Protein AF-A0A821X9N8-F1 (afdb_monomer)

Structure (mmCIF, N/CA/C/O backbone):
data_AF-A0A821X9N8-F1
#
_entry.id   AF-A0A821X9N8-F1
#
loop_
_atom_site.group_PDB
_atom_site.id
_atom_site.type_symbol
_atom_site.label_atom_id
_atom_site.label_alt_id
_atom_site.label_comp_id
_atom_site.label_asym_id
_atom_site.label_entity_id
_atom_site.label_seq_id
_atom_site.pdbx_PDB_ins_code
_atom_site.Cartn_x
_atom_site.Cartn_y
_atom_site.Cartn_z
_atom_site.occupancy
_atom_site.B_iso_or_equiv
_atom_site.auth_seq_id
_atom_site.auth_comp_id
_atom_site.auth_asym_id
_atom_site.auth_atom_id
_atom_site.pdbx_PDB_model_num
ATOM 1 N N . SER A 1 1 ? -20.540 9.911 14.757 1.00 85.25 1 SER A N 1
ATOM 2 C CA . SER A 1 1 ? -19.402 9.441 13.934 1.00 85.25 1 SER A C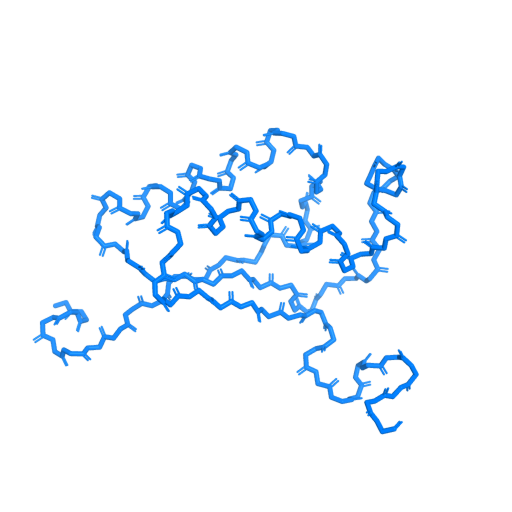A 1
ATOM 3 C C . SER A 1 1 ? -19.697 8.040 13.415 1.00 85.25 1 SER A C 1
ATOM 5 O O . SER A 1 1 ? -20.560 7.386 13.986 1.00 85.25 1 SER A O 1
ATOM 7 N N . ALA A 1 2 ? -19.007 7.565 12.369 1.00 94.19 2 ALA A N 1
ATOM 8 C CA . ALA A 1 2 ? -19.205 6.211 11.824 1.00 94.19 2 ALA A CA 1
ATOM 9 C C . ALA A 1 2 ? -19.172 5.126 12.924 1.00 94.19 2 ALA A C 1
ATOM 11 O O . ALA A 1 2 ? -20.074 4.298 13.014 1.00 94.19 2 ALA A O 1
ATOM 12 N N . LYS A 1 3 ? -18.222 5.248 13.862 1.00 92.62 3 LYS A N 1
ATOM 13 C CA . LYS A 1 3 ? -18.079 4.365 15.030 1.00 92.62 3 LYS A CA 1
ATOM 14 C C . LYS A 1 3 ? -19.319 4.323 15.938 1.00 92.62 3 LYS A C 1
ATOM 16 O O . LYS A 1 3 ? -19.685 3.254 16.405 1.00 92.62 3 LYS A O 1
ATOM 21 N N . GLN A 1 4 ? -19.995 5.455 16.162 1.00 96.06 4 GLN A N 1
ATOM 22 C CA . GLN A 1 4 ? -21.189 5.528 17.029 1.00 96.06 4 GLN A CA 1
ATOM 23 C C . GLN A 1 4 ? -22.407 4.789 16.460 1.00 96.06 4 GLN A C 1
ATOM 25 O O . GLN A 1 4 ? -23.317 4.461 17.212 1.00 96.06 4 GLN A O 1
ATOM 30 N N . ILE A 1 5 ? -22.426 4.542 15.151 1.00 97.25 5 ILE A N 1
ATOM 31 C CA . ILE A 1 5 ? -23.518 3.847 14.460 1.00 97.25 5 ILE A CA 1
ATOM 32 C C . ILE A 1 5 ? -23.084 2.476 13.921 1.00 97.25 5 ILE A C 1
ATOM 34 O O . ILE A 1 5 ? -23.766 1.907 13.078 1.00 97.25 5 ILE A O 1
ATOM 38 N N . GLY A 1 6 ? -21.946 1.948 14.390 1.00 96.06 6 GLY A N 1
ATOM 39 C CA . GLY A 1 6 ? -21.460 0.618 14.010 1.00 96.06 6 GLY A CA 1
ATOM 40 C C . GLY A 1 6 ? -20.910 0.507 12.584 1.00 96.06 6 GLY A C 1
ATOM 41 O O . GLY A 1 6 ? -20.835 -0.597 12.056 1.00 96.06 6 GLY A O 1
ATOM 42 N N . ILE A 1 7 ? -20.523 1.618 11.947 1.00 96.69 7 ILE A N 1
ATOM 43 C CA . ILE A 1 7 ? -19.900 1.614 10.614 1.00 96.69 7 ILE A CA 1
ATOM 44 C C . ILE A 1 7 ? -18.374 1.631 10.746 1.00 96.69 7 ILE A C 1
ATOM 46 O O . ILE A 1 7 ? -17.802 2.520 11.385 1.00 96.69 7 ILE 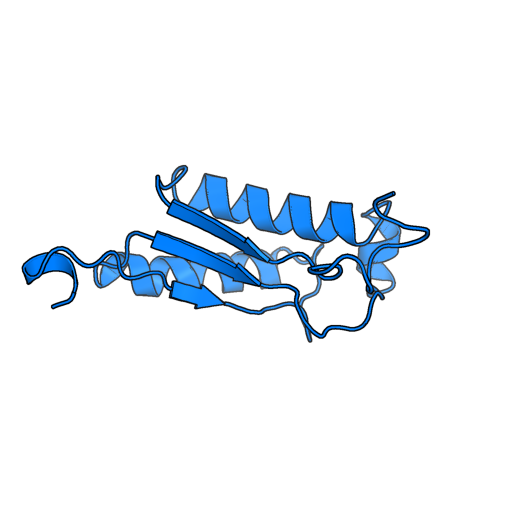A O 1
ATOM 50 N N . HIS A 1 8 ? -17.709 0.693 10.067 1.00 96.69 8 HIS A N 1
ATOM 51 C CA . HIS A 1 8 ? -16.260 0.709 9.877 1.00 96.69 8 HIS A CA 1
ATOM 52 C C . HIS A 1 8 ? -15.885 1.743 8.811 1.00 96.69 8 HIS A C 1
ATOM 54 O O . HIS A 1 8 ? -16.145 1.557 7.625 1.00 96.69 8 HIS A O 1
ATOM 60 N N . PHE A 1 9 ? -15.274 2.848 9.233 1.00 97.62 9 PHE A N 1
ATOM 61 C CA . PHE A 1 9 ? -14.696 3.822 8.310 1.00 97.62 9 PHE A CA 1
ATOM 62 C C . PHE A 1 9 ? -13.320 3.339 7.845 1.00 97.62 9 PHE A C 1
ATOM 64 O O . PHE A 1 9 ? -12.462 3.090 8.695 1.00 97.62 9 PHE A O 1
ATOM 71 N N . VAL A 1 10 ? -13.114 3.238 6.530 1.00 98.50 10 VAL A N 1
ATOM 72 C CA . VAL A 1 10 ? -11.845 2.847 5.896 1.00 98.50 10 VAL A CA 1
ATOM 73 C C . VAL A 1 10 ? -11.283 4.045 5.143 1.00 98.50 10 VAL A C 1
ATOM 75 O O . VAL A 1 10 ? -11.931 4.561 4.233 1.00 98.50 10 VAL A O 1
ATOM 78 N N . TYR A 1 11 ? -10.086 4.494 5.516 1.00 98.56 11 TYR A N 1
ATOM 79 C CA . TYR A 1 11 ? -9.374 5.514 4.753 1.00 98.56 11 TYR A CA 1
ATOM 80 C C . TYR A 1 11 ? -8.544 4.865 3.648 1.00 98.56 11 TYR A C 1
ATOM 82 O O . TYR A 1 11 ? -7.683 4.034 3.933 1.00 98.56 11 TYR A O 1
ATOM 90 N N . ALA A 1 12 ? -8.777 5.277 2.405 1.00 98.62 12 ALA A N 1
ATOM 91 C CA . ALA A 1 12 ? -8.013 4.831 1.250 1.00 98.62 12 ALA A CA 1
ATOM 92 C C . ALA A 1 12 ? -7.038 5.911 0.769 1.00 98.62 12 ALA A C 1
ATOM 94 O O . ALA A 1 12 ? -7.366 7.101 0.778 1.00 98.62 12 ALA A O 1
ATOM 95 N N . LEU A 1 13 ? -5.862 5.489 0.305 1.00 98.56 13 LEU A N 1
ATOM 96 C CA . LEU A 1 13 ? -4.932 6.336 -0.435 1.00 98.56 13 LEU A CA 1
ATOM 97 C C . LEU A 1 13 ? -4.450 5.615 -1.698 1.00 98.56 13 LEU A C 1
ATOM 99 O O . LEU A 1 13 ? -4.098 4.438 -1.634 1.00 98.56 13 LEU A O 1
ATOM 103 N N . SER A 1 14 ? -4.385 6.352 -2.808 1.00 98.31 14 SER A N 1
ATOM 104 C CA . SER A 1 14 ? -3.899 5.864 -4.103 1.00 98.31 14 SER A CA 1
ATOM 105 C C . SER A 1 14 ? -2.585 6.566 -4.472 1.00 98.31 14 SER A C 1
ATOM 107 O O . SER A 1 14 ? -2.625 7.623 -5.101 1.00 98.31 14 SER A O 1
ATOM 109 N N . PRO A 1 15 ? -1.414 6.061 -4.038 1.00 97.31 15 PRO A N 1
ATOM 110 C CA . PRO A 1 15 ? -0.132 6.724 -4.291 1.00 97.31 15 PRO A CA 1
ATOM 111 C C . PRO A 1 15 ? 0.483 6.381 -5.660 1.00 97.31 15 PRO A C 1
ATOM 113 O O . PRO A 1 15 ? 1.540 6.898 -5.992 1.00 97.31 15 PRO A O 1
ATOM 116 N N . GLY A 1 16 ? -0.134 5.493 -6.446 1.00 96.38 16 GLY A N 1
ATOM 117 C CA . GLY A 1 16 ? 0.507 4.860 -7.606 1.00 96.38 16 GLY A CA 1
ATOM 118 C C . GLY A 1 16 ? 0.852 5.765 -8.798 1.00 96.38 16 GLY A C 1
ATOM 119 O O . GLY A 1 16 ? 1.517 5.292 -9.709 1.00 96.38 16 GLY A O 1
ATOM 120 N N . LEU A 1 17 ? 0.414 7.030 -8.831 1.00 95.31 17 LEU A N 1
ATOM 121 C CA . LEU A 1 17 ? 0.682 7.928 -9.966 1.00 95.31 17 LEU A CA 1
ATOM 122 C C . LEU A 1 17 ? 2.104 8.502 -9.972 1.00 95.31 17 LEU A C 1
ATOM 124 O O . LEU A 1 17 ? 2.654 8.745 -11.044 1.00 95.31 17 LEU A O 1
ATOM 128 N N . ASP A 1 18 ? 2.675 8.773 -8.800 1.00 94.88 18 ASP A N 1
ATOM 129 C CA . ASP A 1 18 ? 3.938 9.509 -8.675 1.00 94.88 18 ASP A CA 1
ATOM 130 C C . ASP A 1 18 ? 4.878 8.978 -7.583 1.00 94.88 18 ASP A C 1
ATOM 132 O O . ASP A 1 18 ? 5.963 9.530 -7.384 1.00 94.88 18 ASP A O 1
ATOM 136 N N . ILE A 1 19 ? 4.506 7.896 -6.895 1.00 97.44 19 ILE A N 1
ATOM 137 C CA . ILE A 1 19 ? 5.368 7.283 -5.889 1.00 97.44 19 ILE A CA 1
ATOM 138 C C . ILE A 1 19 ? 6.611 6.646 -6.515 1.00 97.44 19 ILE A C 1
ATOM 140 O O . ILE A 1 19 ? 6.535 5.895 -7.485 1.00 97.44 19 ILE A O 1
ATOM 144 N N . THR A 1 20 ? 7.767 6.890 -5.905 1.00 98.06 20 THR A N 1
ATOM 145 C CA . THR A 1 20 ? 8.974 6.091 -6.131 1.00 98.06 20 THR A CA 1
ATOM 146 C C . THR A 1 20 ? 9.037 5.013 -5.052 1.00 98.06 20 THR A C 1
ATOM 148 O O . THR A 1 20 ? 9.316 5.300 -3.888 1.00 98.06 20 THR A O 1
ATOM 151 N N . TYR A 1 21 ? 8.762 3.759 -5.404 1.00 98.19 21 TYR A N 1
ATOM 152 C CA . TYR A 1 21 ? 8.566 2.668 -4.434 1.00 98.19 21 TYR A CA 1
ATOM 153 C C . TYR A 1 21 ? 9.802 2.384 -3.566 1.00 98.19 21 TYR A C 1
ATOM 155 O O . TYR A 1 21 ? 9.681 2.056 -2.387 1.00 98.19 21 TYR A O 1
ATOM 163 N N . SER A 1 22 ? 10.992 2.564 -4.134 1.00 98.06 22 SER A N 1
ATOM 164 C CA . SER A 1 22 ? 12.296 2.393 -3.485 1.00 98.06 22 SER A CA 1
ATOM 165 C C . SER A 1 22 ? 12.747 3.623 -2.683 1.00 98.06 22 SER A C 1
ATOM 167 O O . SER A 1 22 ? 13.806 3.599 -2.054 1.00 98.06 22 SER A O 1
ATOM 169 N N . SER A 1 23 ? 11.976 4.716 -2.695 1.00 98.19 23 SER A N 1
ATOM 170 C CA . SER A 1 23 ? 12.297 5.958 -1.987 1.00 98.19 23 SER A CA 1
ATOM 171 C C . SER A 1 23 ? 11.875 5.887 -0.519 1.00 98.19 23 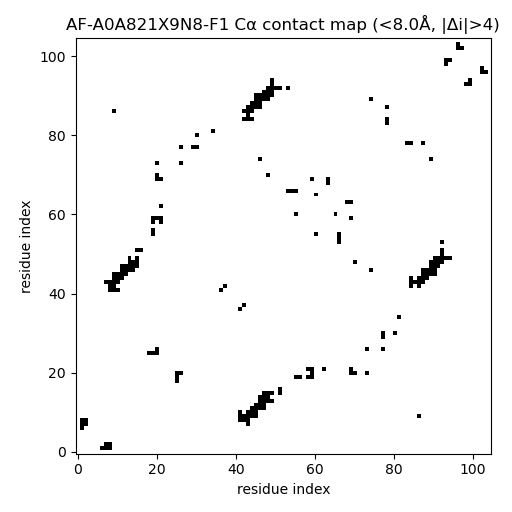SER A C 1
ATOM 173 O O . SER A 1 23 ? 10.692 5.931 -0.179 1.00 98.19 23 SER A O 1
ATOM 175 N N . GLU A 1 24 ? 12.851 5.899 0.392 1.00 98.06 24 GLU A N 1
ATOM 176 C CA . GLU A 1 24 ? 12.588 6.024 1.835 1.00 98.06 24 GLU A CA 1
ATOM 177 C C . GLU A 1 24 ? 11.862 7.330 2.194 1.00 98.06 24 GLU A C 1
ATOM 179 O O . GLU A 1 24 ? 11.091 7.385 3.158 1.00 98.06 24 GLU A O 1
ATOM 184 N N . LYS A 1 25 ? 12.069 8.391 1.403 1.00 98.44 25 LYS A N 1
ATOM 185 C CA . LYS A 1 25 ? 11.350 9.659 1.564 1.00 98.44 25 LYS A CA 1
ATOM 186 C C . LYS A 1 25 ? 9.856 9.468 1.303 1.00 98.44 25 LYS A C 1
ATOM 188 O O . LYS A 1 25 ? 9.047 9.951 2.095 1.00 98.44 25 LYS A O 1
ATOM 193 N N . ASP A 1 26 ? 9.498 8.748 0.246 1.00 98.56 26 ASP A N 1
ATOM 194 C CA . ASP A 1 26 ? 8.098 8.548 -0.136 1.00 98.56 26 ASP A CA 1
ATOM 195 C C . ASP A 1 26 ? 7.412 7.579 0.827 1.00 98.56 26 ASP A C 1
ATOM 197 O O . ASP A 1 26 ? 6.308 7.857 1.297 1.00 98.56 26 ASP A O 1
ATOM 201 N N . LEU A 1 27 ? 8.107 6.514 1.247 1.00 98.69 27 LEU A N 1
ATOM 202 C CA . LEU A 1 27 ? 7.642 5.636 2.323 1.00 98.69 27 LEU A CA 1
ATOM 203 C C . LEU A 1 27 ? 7.385 6.417 3.620 1.00 98.69 27 LEU A C 1
ATOM 205 O O . LEU A 1 27 ? 6.383 6.192 4.301 1.00 98.69 27 LEU A O 1
ATOM 209 N N . THR A 1 28 ? 8.276 7.342 3.978 1.00 98.75 28 THR A N 1
ATOM 210 C CA . THR A 1 28 ? 8.114 8.186 5.169 1.00 98.75 28 THR A CA 1
ATOM 211 C C . THR A 1 28 ? 6.917 9.122 5.025 1.00 98.75 28 THR A C 1
ATOM 213 O O . THR A 1 28 ? 6.107 9.217 5.948 1.00 98.75 28 THR A O 1
ATOM 216 N N . ALA A 1 29 ? 6.755 9.776 3.874 1.00 98.75 29 ALA A N 1
ATOM 217 C CA . ALA A 1 29 ? 5.606 10.637 3.601 1.00 98.75 29 ALA A CA 1
ATOM 218 C C . ALA A 1 29 ? 4.282 9.857 3.683 1.00 98.75 29 ALA A C 1
ATOM 220 O O . ALA A 1 29 ? 3.326 10.320 4.312 1.00 98.75 29 ALA A O 1
ATOM 221 N N . LEU A 1 30 ? 4.256 8.641 3.131 1.00 98.69 30 LEU A N 1
ATOM 222 C CA . LEU A 1 30 ? 3.121 7.727 3.205 1.00 98.69 30 LEU A CA 1
ATOM 223 C C . LEU A 1 30 ? 2.777 7.386 4.661 1.00 98.69 30 LEU A C 1
ATOM 225 O O . LEU A 1 30 ? 1.650 7.610 5.102 1.00 98.69 30 LEU A O 1
ATOM 229 N N . LYS A 1 31 ? 3.759 6.927 5.446 1.00 98.75 31 LYS A N 1
ATOM 230 C CA . LYS A 1 31 ? 3.588 6.618 6.876 1.00 98.75 31 LYS A CA 1
ATOM 231 C C . LYS A 1 31 ? 3.053 7.813 7.664 1.00 98.75 31 LYS A C 1
ATOM 233 O O . LYS A 1 31 ? 2.099 7.662 8.424 1.00 98.75 31 LYS A O 1
ATOM 238 N N . LEU A 1 32 ? 3.616 9.004 7.452 1.00 98.62 32 LEU A N 1
ATOM 239 C CA . LEU A 1 32 ? 3.179 10.232 8.122 1.00 98.62 32 LEU A CA 1
ATOM 240 C C . LEU A 1 32 ? 1.725 10.582 7.791 1.00 98.62 32 LEU A C 1
ATOM 242 O O . LEU A 1 32 ? 0.980 10.978 8.689 1.00 98.62 32 LEU A O 1
ATOM 246 N N . LYS A 1 33 ? 1.292 10.393 6.539 1.00 98.62 33 LYS A N 1
ATOM 247 C CA . LYS A 1 33 ? -0.099 10.645 6.142 1.00 98.62 33 LYS A CA 1
ATOM 248 C C . LYS A 1 33 ? -1.080 9.709 6.852 1.00 98.62 33 LYS A C 1
ATOM 250 O O . LYS A 1 33 ? -2.106 10.168 7.351 1.00 98.62 33 LYS A O 1
ATOM 255 N N . PHE A 1 34 ? -0.772 8.419 6.944 1.00 98.56 34 PHE A N 1
ATOM 256 C CA . PHE A 1 34 ? -1.627 7.472 7.668 1.00 98.56 34 PHE A CA 1
ATOM 257 C C . PHE A 1 34 ? -1.588 7.715 9.182 1.00 98.56 34 PHE A C 1
ATOM 259 O O . PHE A 1 34 ? -2.631 7.712 9.838 1.00 98.56 34 PHE A O 1
ATOM 266 N N . HIS A 1 35 ? -0.413 8.026 9.738 1.00 98.31 35 HIS A N 1
ATOM 267 C CA . HIS A 1 35 ? -0.270 8.384 11.148 1.00 98.31 35 HIS A CA 1
ATOM 268 C C . HIS A 1 35 ? -1.114 9.608 11.519 1.00 98.31 35 HIS A C 1
ATOM 270 O O . HIS A 1 35 ? -1.813 9.583 12.528 1.00 98.31 35 HIS A O 1
ATOM 276 N N . GLN A 1 36 ? -1.131 10.645 10.676 1.00 98.38 36 GLN A N 1
ATOM 277 C CA . GLN A 1 36 ? -1.973 11.828 10.873 1.00 98.38 36 GLN A CA 1
ATOM 278 C C . GLN A 1 36 ? -3.458 11.473 11.040 1.00 98.38 36 GLN A C 1
ATOM 280 O O . GLN A 1 36 ? -4.158 12.099 11.828 1.00 98.38 36 GLN A O 1
ATOM 285 N N . LEU A 1 37 ? -3.961 10.484 10.302 1.00 97.81 37 LEU A N 1
ATOM 286 C CA . LEU A 1 37 ? -5.360 10.068 10.408 1.00 97.81 37 LEU A CA 1
ATOM 287 C C . LEU A 1 37 ? -5.598 9.126 11.588 1.00 97.81 37 LEU A C 1
ATOM 289 O O . LEU A 1 37 ? -6.677 9.130 12.184 1.00 97.81 37 LEU A O 1
ATOM 293 N N . SER A 1 38 ? -4.579 8.359 11.966 1.00 96.69 38 SER A N 1
ATOM 294 C CA . SER A 1 38 ? -4.603 7.533 13.170 1.00 96.69 38 SER A CA 1
ATOM 295 C C . SER A 1 38 ? -4.760 8.394 14.428 1.00 96.69 38 SER A C 1
ATOM 297 O O . SER A 1 38 ? -5.587 8.077 15.283 1.00 96.69 38 SER A O 1
ATOM 299 N N . THR A 1 39 ? -4.075 9.543 14.512 1.00 97.19 39 THR A N 1
ATOM 300 C CA . THR A 1 39 ? -4.179 10.453 15.672 1.00 97.19 39 THR A CA 1
ATOM 301 C C . THR A 1 39 ? -5.557 11.099 15.836 1.00 97.19 39 THR A C 1
ATOM 303 O O . THR A 1 39 ? -5.886 11.544 16.935 1.00 97.19 39 THR A O 1
ATOM 306 N N . ILE A 1 40 ? -6.392 11.105 14.791 1.00 95.25 40 ILE A N 1
ATOM 307 C CA . ILE A 1 40 ? -7.785 11.581 14.847 1.00 95.25 40 ILE A CA 1
ATOM 308 C C . ILE A 1 40 ? -8.815 10.437 14.890 1.00 95.25 40 ILE A C 1
ATOM 310 O O . ILE A 1 40 ? -10.015 10.679 14.750 1.00 95.25 40 ILE A O 1
ATOM 314 N N . GLY A 1 41 ? -8.367 9.197 15.116 1.00 95.12 41 GLY A N 1
ATOM 315 C CA . GLY A 1 41 ? -9.228 8.045 15.402 1.00 95.12 41 GLY A CA 1
ATOM 316 C C . GLY A 1 41 ? -9.602 7.173 14.201 1.00 95.12 41 GLY A C 1
ATOM 317 O O . GLY A 1 41 ? -10.560 6.406 14.296 1.00 95.12 41 GLY A O 1
ATOM 318 N N . CYS A 1 42 ? -8.893 7.276 13.074 1.00 96.69 42 CYS A N 1
ATOM 319 C CA . CYS A 1 42 ? -9.024 6.304 11.990 1.00 96.69 42 CYS A CA 1
ATOM 320 C C . CYS A 1 42 ? -8.275 5.004 12.340 1.00 96.69 42 CYS A C 1
ATOM 322 O O . CYS A 1 42 ? -7.143 5.043 12.818 1.00 96.69 42 CYS A O 1
ATOM 324 N N . GLU A 1 43 ? -8.922 3.858 12.114 1.00 96.00 43 GLU A N 1
ATOM 325 C CA . GLU A 1 43 ? -8.428 2.535 12.533 1.00 96.00 43 GLU A CA 1
ATOM 326 C C . GLU A 1 43 ? -8.332 1.530 11.363 1.00 96.00 43 GLU A C 1
ATOM 328 O O . GLU A 1 43 ? -7.711 0.480 11.520 1.00 96.00 43 GLU A O 1
ATOM 333 N N . ASN A 1 44 ? -8.919 1.837 10.196 1.00 98.25 44 ASN A N 1
ATOM 334 C CA . ASN A 1 44 ? -9.004 0.925 9.047 1.00 98.25 44 ASN A CA 1
ATOM 335 C C . ASN A 1 44 ? -8.505 1.603 7.770 1.00 98.25 44 ASN A C 1
ATOM 337 O O . ASN A 1 44 ? -8.768 2.788 7.545 1.00 98.25 44 ASN A O 1
ATOM 341 N N . TRP A 1 45 ? -7.843 0.833 6.910 1.00 98.69 45 TRP A N 1
ATOM 342 C CA . TRP A 1 45 ? -6.969 1.389 5.878 1.00 98.69 45 TRP A CA 1
ATOM 343 C C . TRP A 1 45 ? -7.126 0.692 4.532 1.00 98.69 45 TRP A C 1
ATOM 345 O O . TRP A 1 45 ? -7.505 -0.477 4.472 1.00 98.69 45 TRP A O 1
ATOM 355 N N . ALA A 1 46 ? -6.785 1.396 3.458 1.00 98.75 46 ALA A N 1
ATOM 356 C CA . ALA A 1 46 ? -6.632 0.819 2.134 1.00 98.75 46 ALA A CA 1
ATOM 357 C C . ALA A 1 46 ? -5.504 1.502 1.348 1.00 98.75 46 ALA A C 1
ATOM 359 O O . ALA A 1 46 ? -5.370 2.729 1.383 1.00 98.75 46 ALA A O 1
ATOM 360 N N . LEU A 1 47 ? -4.732 0.707 0.610 1.00 98.62 47 LEU A N 1
ATOM 361 C CA . LEU A 1 47 ? -3.842 1.181 -0.448 1.00 98.62 47 LEU A CA 1
ATOM 362 C C . LEU A 1 47 ? -4.379 0.727 -1.798 1.00 98.62 47 LEU A C 1
ATOM 364 O O . LEU A 1 47 ? -4.672 -0.457 -1.981 1.00 98.62 47 LEU A O 1
ATOM 368 N N . LEU A 1 48 ? -4.520 1.667 -2.727 1.00 98.69 48 LEU A N 1
ATOM 369 C CA . LEU A 1 48 ? -5.102 1.399 -4.034 1.00 98.69 48 LEU A CA 1
ATOM 370 C C . LEU A 1 48 ? -4.094 1.695 -5.147 1.00 98.69 48 LEU A C 1
ATOM 372 O O . LEU A 1 48 ? -3.439 2.738 -5.146 1.00 98.69 48 LEU A O 1
ATOM 376 N N . PHE A 1 49 ? -3.978 0.759 -6.082 1.00 98.12 49 PHE A N 1
ATOM 377 C CA . PHE A 1 49 ? -3.104 0.846 -7.250 1.00 98.12 49 PHE A CA 1
ATOM 378 C C . PHE A 1 49 ? -3.892 0.632 -8.550 1.00 98.12 49 PHE A C 1
ATOM 380 O O . PHE A 1 49 ? -3.348 0.103 -9.519 1.00 98.12 49 PHE A O 1
ATOM 387 N N . ASP A 1 50 ? -5.178 0.984 -8.550 1.00 97.19 50 ASP A N 1
ATOM 388 C CA . ASP A 1 50 ? -6.071 0.957 -9.707 1.00 97.19 50 ASP A CA 1
ATOM 389 C C . ASP A 1 50 ? -5.778 2.095 -10.692 1.00 97.19 50 ASP A C 1
ATOM 391 O O . ASP A 1 50 ? -5.293 3.155 -10.306 1.00 97.19 50 ASP A O 1
ATOM 395 N N . ASP A 1 51 ? -6.086 1.859 -11.971 1.00 94.50 51 ASP A N 1
ATOM 396 C CA . ASP A 1 51 ? -6.037 2.846 -13.058 1.00 94.50 51 ASP A CA 1
ATOM 397 C C . ASP A 1 51 ? -4.695 3.603 -13.197 1.00 94.50 51 ASP A C 1
ATOM 399 O O . ASP A 1 51 ? -4.649 4.771 -13.587 1.00 94.50 51 ASP A O 1
ATOM 403 N N . ILE A 1 52 ? -3.586 2.905 -12.930 1.00 94.94 52 ILE A N 1
ATOM 404 C CA . ILE A 1 52 ? -2.217 3.386 -13.163 1.00 94.94 52 ILE A CA 1
ATOM 405 C C . ILE A 1 52 ? -1.532 2.605 -14.287 1.00 94.94 52 ILE A C 1
ATOM 407 O O . ILE A 1 52 ? -1.867 1.451 -14.572 1.00 94.94 52 ILE A O 1
ATOM 411 N N . GLU A 1 53 ? -0.548 3.233 -14.931 1.00 89.19 53 GLU A N 1
ATOM 412 C CA . GLU A 1 53 ? 0.287 2.553 -15.917 1.00 89.19 53 GLU A CA 1
ATOM 413 C C . GLU A 1 53 ? 1.132 1.466 -15.243 1.00 89.19 53 GLU A C 1
ATOM 415 O O . GLU A 1 53 ? 1.669 1.653 -14.153 1.00 89.19 53 GLU A O 1
ATOM 420 N N . ASN A 1 54 ? 1.261 0.310 -15.900 1.00 85.88 54 ASN A N 1
ATOM 421 C CA . ASN A 1 54 ? 2.099 -0.789 -15.420 1.00 85.88 54 ASN A CA 1
ATOM 422 C C . ASN A 1 54 ? 3.561 -0.534 -15.810 1.00 85.88 54 ASN A C 1
ATOM 424 O O . ASN A 1 54 ? 4.135 -1.253 -16.633 1.00 85.88 54 ASN A O 1
ATOM 428 N N . ASP A 1 55 ? 4.121 0.543 -15.269 1.00 88.50 55 ASP A N 1
ATOM 429 C CA . ASP A 1 55 ? 5.526 0.888 -15.406 1.00 88.50 55 ASP A CA 1
ATOM 430 C C . ASP A 1 55 ? 6.089 1.445 -14.094 1.00 88.50 55 ASP A C 1
ATOM 432 O O . ASP A 1 55 ? 5.371 1.913 -13.215 1.00 88.50 55 ASP A O 1
ATOM 436 N N . MET A 1 56 ? 7.406 1.361 -13.961 1.00 93.94 56 MET A N 1
ATOM 437 C CA . MET A 1 56 ? 8.157 1.835 -12.805 1.00 93.94 56 MET A CA 1
ATOM 438 C C . MET A 1 56 ? 9.281 2.769 -13.244 1.00 93.94 56 MET A C 1
ATOM 440 O O . MET A 1 56 ? 9.829 2.645 -14.348 1.00 93.94 56 MET A O 1
ATOM 444 N N . SER A 1 57 ? 9.689 3.657 -12.338 1.00 94.31 57 SER A N 1
ATOM 445 C CA . SER A 1 57 ? 10.909 4.444 -12.512 1.00 94.31 57 SER A CA 1
ATOM 446 C C . SER A 1 57 ? 12.128 3.528 -12.710 1.00 94.31 57 SER A C 1
ATOM 448 O O . SER A 1 57 ? 12.132 2.373 -12.277 1.00 94.31 57 SER A O 1
ATOM 450 N N . GLN A 1 58 ? 13.194 4.024 -13.350 1.00 95.88 58 GLN A N 1
ATOM 451 C CA . GLN A 1 58 ? 14.420 3.227 -13.506 1.00 95.88 58 GLN A CA 1
ATOM 452 C C . GLN A 1 58 ? 15.001 2.812 -12.146 1.00 95.88 58 GLN A C 1
ATOM 454 O O . GLN A 1 58 ? 15.423 1.674 -11.981 1.00 95.88 58 GLN A O 1
ATOM 459 N N . GLN A 1 59 ? 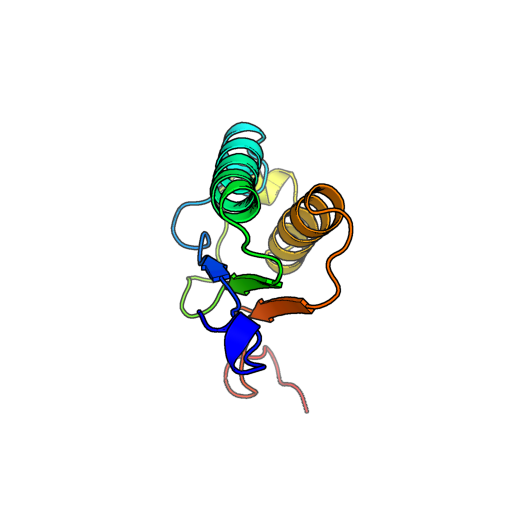14.941 3.709 -11.160 1.00 96.56 59 GLN A N 1
ATOM 460 C CA . GLN A 1 59 ? 15.387 3.429 -9.801 1.00 96.56 59 GLN A CA 1
ATOM 461 C C . GLN A 1 59 ? 14.623 2.251 -9.179 1.00 96.56 59 GLN A C 1
ATOM 463 O O . GLN A 1 59 ? 15.226 1.384 -8.556 1.00 96.56 59 GLN A O 1
ATOM 468 N N . ASP A 1 60 ? 13.305 2.186 -9.370 1.00 97.94 60 ASP A N 1
ATOM 469 C CA . ASP A 1 60 ? 12.496 1.084 -8.847 1.00 97.94 60 ASP A CA 1
ATOM 470 C C . ASP A 1 60 ? 12.747 -0.222 -9.602 1.00 97.94 60 ASP A C 1
ATOM 472 O O . ASP A 1 60 ? 12.778 -1.283 -8.981 1.00 97.94 60 ASP A O 1
ATOM 476 N N . LYS A 1 61 ? 12.990 -0.158 -10.918 1.00 97.38 61 LYS A N 1
ATOM 477 C CA . LYS A 1 61 ? 13.363 -1.324 -11.740 1.00 97.38 61 LYS A CA 1
ATOM 478 C C . LYS A 1 61 ? 14.692 -1.949 -11.311 1.00 97.38 61 LYS A C 1
ATOM 480 O O . LYS A 1 61 ? 14.852 -3.159 -11.442 1.00 97.38 61 LYS A O 1
ATOM 485 N N . ASP A 1 62 ? 15.617 -1.152 -10.781 1.00 97.81 62 ASP A N 1
ATOM 486 C CA . ASP A 1 62 ? 16.909 -1.644 -10.289 1.00 97.81 62 ASP A CA 1
ATOM 487 C C . ASP A 1 62 ? 16.780 -2.396 -8.946 1.00 97.81 62 ASP A C 1
ATOM 489 O O . ASP A 1 62 ? 17.669 -3.166 -8.578 1.00 97.81 62 ASP A O 1
ATOM 493 N N . ILE A 1 63 ? 15.676 -2.193 -8.214 1.00 98.06 63 ILE A N 1
ATOM 494 C CA . ILE A 1 63 ? 15.434 -2.770 -6.881 1.00 98.06 63 ILE A CA 1
ATOM 495 C C . ILE A 1 63 ? 14.405 -3.901 -6.921 1.00 98.06 63 ILE A C 1
ATOM 497 O O . ILE A 1 63 ? 14.597 -4.941 -6.285 1.00 98.06 63 ILE A O 1
ATOM 501 N N . TYR A 1 64 ? 13.302 -3.709 -7.644 1.00 98.12 64 TYR A N 1
ATOM 502 C CA . TYR A 1 64 ? 12.168 -4.622 -7.636 1.00 98.12 64 TYR A CA 1
ATOM 503 C C . TYR A 1 64 ? 12.105 -5.455 -8.917 1.00 98.12 64 TYR A C 1
ATOM 505 O O . TYR A 1 64 ? 12.084 -4.907 -10.018 1.00 98.12 64 TYR A O 1
ATOM 513 N N . PRO A 1 65 ? 11.960 -6.787 -8.802 1.00 97.06 65 PRO A N 1
ATOM 514 C CA . PRO A 1 65 ? 11.893 -7.663 -9.968 1.00 97.06 65 PRO A CA 1
ATOM 515 C C . PRO A 1 65 ? 10.575 -7.536 -10.750 1.00 97.06 65 PRO A C 1
ATOM 517 O O . PRO A 1 65 ? 10.488 -8.009 -11.880 1.00 97.06 65 PRO A O 1
ATOM 520 N N . SER A 1 66 ? 9.530 -6.935 -10.168 1.00 96.94 66 SER A N 1
ATOM 521 C CA . SER A 1 66 ? 8.292 -6.598 -10.880 1.00 96.94 66 SER A CA 1
ATOM 522 C C . SER A 1 66 ? 7.490 -5.510 -10.163 1.00 96.94 66 SER A C 1
ATOM 524 O O . SER A 1 66 ? 7.685 -5.273 -8.969 1.00 96.94 66 SER A O 1
ATOM 526 N N . PHE A 1 67 ? 6.523 -4.914 -10.869 1.00 96.50 67 PHE A N 1
ATOM 527 C CA . PHE A 1 67 ? 5.604 -3.915 -10.310 1.00 96.50 67 PHE A CA 1
ATOM 528 C C . PHE A 1 67 ? 4.821 -4.444 -9.099 1.00 96.50 67 PHE A C 1
ATOM 530 O O . PHE A 1 67 ? 4.673 -3.766 -8.086 1.00 96.50 67 PHE A O 1
ATOM 537 N N . ALA A 1 68 ? 4.425 -5.720 -9.144 1.00 96.38 68 ALA A N 1
ATOM 538 C CA . ALA A 1 68 ? 3.762 -6.381 -8.025 1.00 96.38 68 ALA A CA 1
ATOM 539 C C . ALA A 1 68 ? 4.661 -6.489 -6.778 1.00 96.38 68 ALA A C 1
ATOM 541 O O . ALA A 1 68 ? 4.168 -6.324 -5.664 1.00 96.38 68 ALA A O 1
ATOM 542 N N . HIS A 1 69 ? 5.971 -6.727 -6.942 1.00 98.44 69 HIS A N 1
ATOM 543 C CA . HIS A 1 69 ? 6.903 -6.755 -5.807 1.00 98.44 69 HIS A CA 1
ATOM 544 C C . HIS A 1 69 ? 7.060 -5.371 -5.175 1.00 98.44 69 HIS A C 1
ATOM 546 O O . HIS A 1 69 ? 7.083 -5.275 -3.950 1.00 98.44 69 HIS A O 1
ATOM 552 N N . ALA A 1 70 ? 7.106 -4.314 -5.989 1.00 98.31 70 ALA A N 1
ATOM 553 C CA . ALA A 1 70 ? 7.150 -2.938 -5.502 1.00 98.31 70 ALA A CA 1
ATOM 554 C C . ALA A 1 70 ? 5.888 -2.585 -4.690 1.00 98.31 70 ALA A C 1
ATOM 556 O O . ALA A 1 70 ? 5.982 -2.078 -3.570 1.00 98.31 70 ALA A O 1
ATOM 557 N N . HIS A 1 71 ? 4.703 -2.941 -5.201 1.00 98.31 71 HIS A N 1
ATOM 558 C CA . HIS A 1 71 ? 3.426 -2.748 -4.500 1.00 98.31 71 HIS A CA 1
ATOM 559 C C . HIS A 1 71 ? 3.361 -3.524 -3.185 1.00 98.31 71 HIS A C 1
ATOM 561 O O . HIS A 1 71 ? 2.935 -2.976 -2.165 1.00 98.31 71 HIS A O 1
ATOM 567 N N . LEU A 1 72 ? 3.782 -4.791 -3.201 1.00 98.12 72 LEU A N 1
ATOM 568 C CA . LEU A 1 72 ? 3.755 -5.667 -2.034 1.00 98.12 72 LEU A CA 1
ATOM 569 C C . LEU A 1 72 ? 4.700 -5.175 -0.936 1.00 98.12 72 LEU A C 1
ATOM 571 O O . LEU A 1 72 ? 4.306 -5.132 0.227 1.00 98.12 72 LEU A O 1
ATOM 575 N N . ASP A 1 73 ? 5.922 -4.781 -1.295 1.00 98.62 73 ASP A N 1
ATOM 576 C CA . ASP A 1 73 ? 6.907 -4.270 -0.340 1.00 98.62 73 ASP A CA 1
ATOM 577 C C . ASP A 1 73 ? 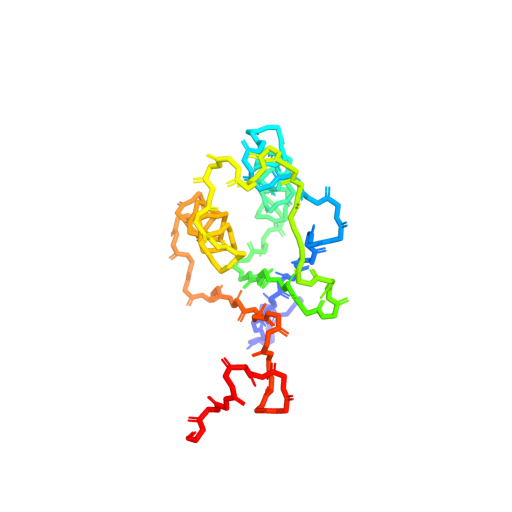6.415 -2.985 0.338 1.00 98.62 73 ASP A C 1
ATOM 579 O O . ASP A 1 73 ? 6.350 -2.916 1.568 1.00 98.62 73 ASP A O 1
ATOM 583 N N . LEU A 1 74 ? 5.974 -2.000 -0.451 1.00 98.62 74 LEU A N 1
ATOM 584 C CA . LEU A 1 74 ? 5.415 -0.751 0.069 1.00 98.62 74 LEU A CA 1
ATOM 585 C C . LEU A 1 74 ? 4.200 -1.007 0.978 1.00 98.62 74 LEU A C 1
ATOM 587 O O . LEU A 1 74 ? 4.110 -0.454 2.078 1.00 98.62 74 LEU A O 1
ATOM 591 N N . THR A 1 75 ? 3.284 -1.871 0.533 1.00 98.75 75 THR A N 1
ATOM 592 C CA . THR A 1 75 ? 2.052 -2.203 1.260 1.00 98.75 75 THR A CA 1
ATOM 593 C C . THR A 1 75 ? 2.346 -2.895 2.585 1.00 98.75 75 THR A C 1
ATOM 595 O O . THR A 1 75 ? 1.824 -2.477 3.619 1.00 98.75 75 THR A O 1
ATOM 598 N N . ASN A 1 76 ? 3.219 -3.904 2.593 1.00 98.75 76 ASN A N 1
ATOM 599 C CA . ASN A 1 76 ? 3.573 -4.640 3.807 1.00 98.75 76 ASN A CA 1
ATOM 600 C C . ASN A 1 76 ? 4.321 -3.754 4.807 1.00 98.75 76 ASN A C 1
ATOM 602 O O . ASN A 1 76 ? 4.006 -3.776 5.997 1.00 98.75 76 ASN A O 1
ATOM 606 N N . LYS A 1 77 ? 5.243 -2.903 4.336 1.00 98.75 77 LYS A N 1
ATOM 607 C CA . LYS A 1 77 ? 5.929 -1.916 5.185 1.00 98.75 77 LYS A CA 1
ATOM 608 C C . LYS A 1 77 ? 4.948 -0.956 5.860 1.00 98.75 77 LYS A C 1
ATOM 610 O O . LYS A 1 77 ? 5.169 -0.575 7.012 1.00 98.75 77 LYS A O 1
ATOM 615 N N . LEU A 1 78 ? 3.881 -0.546 5.168 1.00 98.69 78 LEU A N 1
ATOM 616 C CA . LEU A 1 78 ? 2.832 0.287 5.760 1.00 98.69 78 LEU A CA 1
ATOM 617 C C . LEU A 1 78 ? 1.944 -0.510 6.729 1.00 98.69 78 LEU A C 1
ATOM 619 O O . LEU A 1 78 ? 1.648 -0.018 7.816 1.00 98.69 78 LEU A O 1
ATOM 623 N N . TYR A 1 79 ? 1.552 -1.733 6.367 1.00 98.75 79 TYR A N 1
ATOM 624 C CA . TYR A 1 79 ? 0.759 -2.628 7.214 1.00 98.75 79 TYR A CA 1
ATOM 625 C C 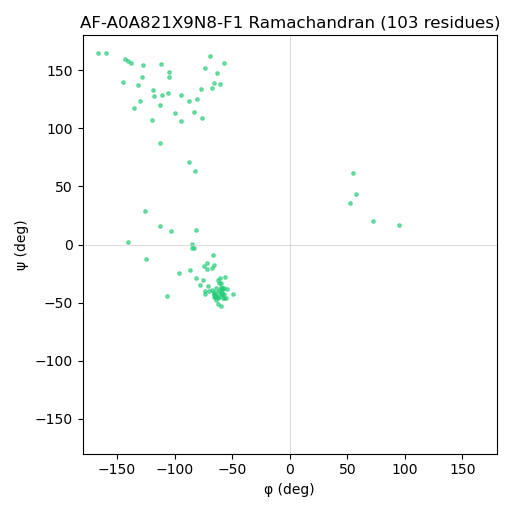. TYR A 1 79 ? 1.449 -2.909 8.556 1.00 98.75 79 TYR A C 1
ATOM 627 O O . TYR A 1 79 ? 0.834 -2.769 9.616 1.00 98.75 79 TYR A O 1
ATOM 635 N N . ASP A 1 80 ? 2.746 -3.221 8.525 1.00 98.62 80 ASP A N 1
ATOM 636 C CA . ASP A 1 80 ? 3.557 -3.424 9.726 1.00 98.62 80 ASP A CA 1
ATOM 637 C C . ASP A 1 80 ? 3.712 -2.130 10.533 1.00 98.62 80 ASP A C 1
ATOM 639 O O . ASP A 1 80 ? 3.569 -2.147 11.756 1.00 98.62 80 ASP 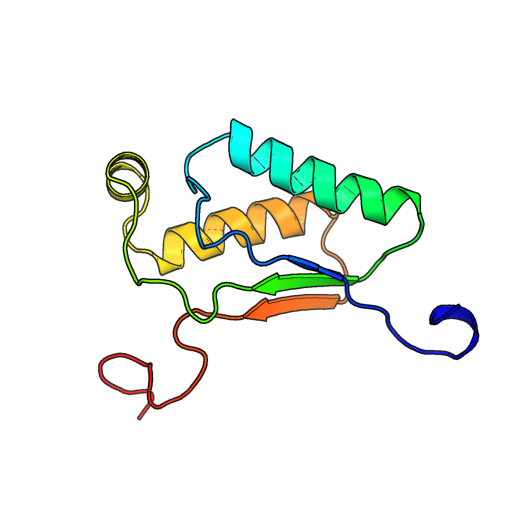A O 1
ATOM 643 N N . TYR A 1 81 ? 3.942 -0.992 9.868 1.00 98.44 81 TYR A N 1
ATOM 644 C CA . TYR A 1 81 ? 4.029 0.315 10.531 1.00 98.44 81 TYR A CA 1
ATOM 645 C C . TYR A 1 81 ? 2.742 0.689 11.278 1.00 98.44 81 TYR A C 1
ATOM 647 O O . TYR A 1 81 ? 2.802 1.256 12.367 1.00 98.44 81 TYR A O 1
ATOM 655 N N . LEU A 1 82 ? 1.580 0.338 10.724 1.00 97.94 82 LEU A N 1
ATOM 656 C CA . LEU A 1 82 ? 0.270 0.553 11.345 1.00 97.94 82 LEU A CA 1
ATOM 657 C C . LEU A 1 82 ? -0.093 -0.521 12.378 1.00 97.94 82 LEU A C 1
ATOM 659 O O . LEU A 1 82 ? -1.241 -0.589 12.814 1.00 97.94 82 LEU A O 1
ATOM 663 N N . ASN A 1 83 ? 0.877 -1.343 12.788 1.00 97.38 83 ASN A N 1
ATOM 664 C CA . ASN A 1 83 ? 0.716 -2.408 13.768 1.00 97.38 83 ASN A CA 1
ATOM 665 C C . ASN A 1 83 ? -0.355 -3.437 13.369 1.00 97.38 83 ASN A C 1
ATOM 667 O O . ASN A 1 83 ? -1.149 -3.871 14.204 1.00 97.38 83 ASN A O 1
ATOM 671 N N . LYS A 1 84 ? -0.350 -3.841 12.092 1.00 98.12 84 LYS A N 1
ATOM 672 C CA . LYS A 1 84 ? -1.140 -4.965 11.561 1.00 98.12 84 LYS A CA 1
ATOM 673 C C . LYS A 1 84 ? -2.646 -4.820 11.849 1.00 98.12 84 LYS A C 1
ATOM 675 O O . LYS A 1 84 ? -3.222 -5.635 12.571 1.00 98.12 84 LYS A O 1
ATOM 680 N N . PRO A 1 85 ? -3.282 -3.754 11.334 1.00 97.62 85 PRO A N 1
ATOM 681 C CA . PRO A 1 85 ? -4.679 -3.444 11.620 1.00 97.62 85 PRO A CA 1
ATOM 682 C C . PRO A 1 85 ? -5.620 -4.542 11.107 1.00 97.62 85 PRO A C 1
ATOM 684 O O . PRO A 1 85 ? -5.379 -5.143 10.064 1.00 97.62 85 PRO A O 1
ATOM 687 N N . ASN A 1 86 ? -6.736 -4.755 11.813 1.00 96.31 86 ASN A N 1
ATOM 688 C CA . ASN A 1 86 ? -7.709 -5.806 11.482 1.00 96.31 86 ASN A CA 1
ATOM 689 C C . ASN A 1 86 ? -8.320 -5.652 10.078 1.00 96.31 86 ASN A C 1
ATOM 691 O O . ASN A 1 86 ? -8.657 -6.648 9.445 1.00 96.31 86 ASN A O 1
ATOM 695 N N . ILE A 1 87 ? -8.494 -4.410 9.610 1.00 98.31 87 ILE A N 1
ATOM 696 C CA . ILE A 1 87 ? -8.985 -4.102 8.265 1.00 98.31 87 ILE A CA 1
ATOM 697 C C . ILE A 1 87 ? -7.912 -3.291 7.538 1.00 98.31 87 ILE A C 1
ATOM 699 O O . ILE A 1 87 ? -7.707 -2.103 7.810 1.00 98.31 87 ILE A O 1
ATOM 703 N N . PHE A 1 88 ? -7.257 -3.952 6.588 1.00 98.75 88 PHE A N 1
ATOM 704 C CA . PHE A 1 88 ? -6.330 -3.354 5.640 1.00 98.75 88 PHE A CA 1
ATOM 705 C C . PHE A 1 88 ? -6.639 -3.904 4.248 1.00 98.75 88 PHE A C 1
ATOM 707 O O . PHE A 1 88 ? -6.549 -5.110 4.025 1.00 98.75 88 PHE A O 1
ATOM 714 N N . LEU A 1 89 ? -7.035 -3.037 3.323 1.00 98.81 89 LEU A N 1
ATOM 715 C CA . LEU A 1 89 ? -7.418 -3.425 1.969 1.00 98.81 89 LEU A CA 1
ATOM 716 C C . LEU A 1 89 ? -6.314 -3.071 0.971 1.00 98.81 89 LEU A C 1
ATOM 718 O O . LEU A 1 89 ? -5.604 -2.078 1.124 1.00 98.81 89 LEU A O 1
ATOM 722 N N . PHE A 1 90 ? -6.201 -3.877 -0.076 1.00 98.69 90 PHE A N 1
ATOM 723 C CA . PHE A 1 90 ? -5.279 -3.662 -1.182 1.00 98.69 90 PHE A CA 1
ATOM 724 C C . PHE A 1 90 ? -6.055 -3.789 -2.492 1.00 98.69 90 PHE A C 1
ATOM 726 O O . PHE A 1 90 ? -6.685 -4.822 -2.725 1.00 98.69 90 PHE A O 1
ATOM 733 N N . CYS A 1 91 ? -6.025 -2.751 -3.329 1.00 98.56 91 CYS A N 1
ATOM 734 C CA . CYS A 1 91 ? -6.547 -2.832 -4.692 1.00 98.56 91 CYS A CA 1
ATOM 735 C C . CYS A 1 91 ? -5.375 -3.034 -5.664 1.00 98.56 91 CYS A C 1
ATOM 737 O O . CYS A 1 91 ? -4.537 -2.132 -5.768 1.00 98.56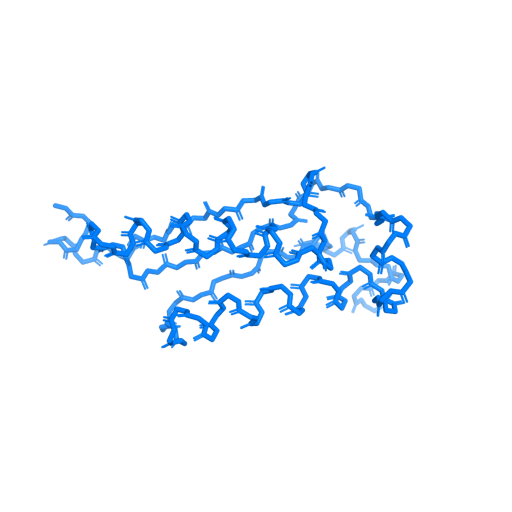 91 CYS A O 1
ATOM 739 N N . PRO A 1 92 ? -5.272 -4.194 -6.340 1.00 97.12 92 PRO A N 1
ATOM 740 C CA . PRO A 1 92 ? -4.243 -4.418 -7.349 1.00 97.12 92 PRO A CA 1
ATOM 741 C C . PRO A 1 92 ? -4.494 -3.561 -8.595 1.00 97.12 92 PRO A C 1
ATOM 743 O O . PRO A 1 92 ? -5.616 -3.142 -8.856 1.00 97.12 92 PRO A O 1
ATOM 746 N N . THR A 1 93 ? -3.462 -3.388 -9.420 1.00 96.50 93 THR A N 1
ATOM 747 C CA . THR A 1 93 ? -3.611 -2.763 -10.745 1.00 96.50 93 THR A CA 1
ATOM 748 C C . THR A 1 93 ? -4.468 -3.615 -11.674 1.00 96.50 93 THR A C 1
ATOM 750 O O . THR A 1 93 ? -5.385 -3.105 -12.308 1.00 96.50 93 THR A O 1
ATOM 753 N N . ASP A 1 94 ? -4.258 -4.934 -11.672 1.00 95.00 94 ASP A N 1
ATOM 754 C CA . ASP A 1 94 ? -5.117 -5.881 -12.384 1.00 95.00 94 ASP A CA 1
ATOM 755 C C . ASP A 1 94 ? -6.298 -6.297 -11.480 1.00 95.00 94 ASP A C 1
ATOM 757 O O . ASP A 1 94 ? -6.347 -7.412 -10.958 1.00 95.00 94 ASP A O 1
ATOM 761 N N . TYR A 1 95 ? -7.248 -5.387 -11.240 1.00 95.06 95 TYR A N 1
ATOM 762 C CA . TYR A 1 95 ? -8.377 -5.598 -10.311 1.00 95.06 95 TYR A CA 1
ATOM 763 C C . TYR A 1 95 ? -9.591 -6.317 -10.911 1.00 95.06 95 TYR A C 1
ATOM 765 O O . TYR A 1 95 ? -10.586 -6.550 -10.221 1.00 95.06 95 TYR A O 1
ATOM 773 N N . CYS A 1 96 ? -9.543 -6.691 -12.188 1.00 94.19 96 CYS A N 1
ATOM 774 C CA . CYS A 1 96 ? -10.578 -7.512 -12.806 1.00 94.19 96 CYS A CA 1
ATOM 775 C C . CYS A 1 96 ? -9.990 -8.501 -13.816 1.00 94.19 96 CYS A C 1
ATOM 777 O O . CYS A 1 96 ? -8.895 -8.304 -14.342 1.00 94.19 96 CYS A O 1
ATOM 779 N N . SER A 1 97 ? -10.744 -9.558 -14.134 1.00 92.62 97 SER A N 1
ATOM 780 C CA . SER A 1 97 ? -10.295 -10.629 -15.039 1.00 92.62 97 SER A CA 1
ATOM 781 C C . SER A 1 97 ? -9.862 -10.142 -16.421 1.00 92.62 97 SER A C 1
ATOM 783 O O . SER A 1 97 ? -9.000 -10.755 -17.036 1.00 92.62 97 SER A O 1
ATOM 785 N N . ARG A 1 98 ? -10.420 -9.021 -16.895 1.00 91.75 98 ARG A N 1
ATOM 786 C CA . ARG A 1 98 ? -10.069 -8.412 -18.187 1.00 91.75 98 ARG A CA 1
ATOM 787 C C . ARG A 1 98 ? -8.684 -7.759 -18.199 1.00 91.75 98 ARG A C 1
ATOM 789 O O . ARG A 1 98 ? -8.158 -7.520 -19.279 1.00 91.75 98 ARG A O 1
ATOM 796 N N . MET A 1 99 ? -8.143 -7.418 -17.030 1.00 91.94 99 MET A N 1
ATOM 797 C CA . MET A 1 99 ? -6.850 -6.742 -16.886 1.00 91.94 99 MET A CA 1
ATOM 798 C C . MET A 1 99 ? -5.704 -7.721 -16.619 1.00 91.94 99 MET A C 1
ATOM 800 O O . MET A 1 99 ? -4.566 -7.424 -16.969 1.00 91.94 99 MET A O 1
ATOM 804 N N . ALA A 1 100 ? -6.004 -8.897 -16.060 1.00 90.81 100 ALA A N 1
ATOM 805 C CA . ALA A 1 100 ? -5.009 -9.921 -15.776 1.00 90.81 100 ALA A CA 1
ATOM 806 C C . ALA A 1 100 ? -4.300 -10.408 -17.047 1.00 90.81 100 ALA A C 1
ATOM 808 O O . ALA A 1 100 ? -4.931 -10.669 -18.072 1.00 90.81 100 ALA A O 1
ATOM 809 N N . LYS A 1 101 ? -2.980 -10.589 -16.956 1.00 89.06 101 LYS A N 1
ATOM 810 C CA . LYS A 1 101 ? -2.143 -11.087 -18.054 1.00 89.06 101 LYS A CA 1
ATOM 811 C C . LYS A 1 101 ? -1.488 -12.423 -17.672 1.00 89.06 101 LYS A C 1
ATOM 813 O O . LYS A 1 101 ? -0.806 -12.466 -16.649 1.00 89.06 101 LYS A O 1
ATOM 818 N N . PRO A 1 102 ? -1.607 -13.489 -18.490 1.00 88.62 102 PRO A N 1
ATOM 819 C CA . PRO A 1 102 ? -2.405 -13.579 -19.720 1.00 88.62 102 PRO A CA 1
ATOM 820 C C . PRO A 1 102 ? -3.920 -13.722 -19.470 1.00 88.62 102 PRO A C 1
ATOM 822 O O . PRO A 1 102 ? -4.705 -13.258 -20.289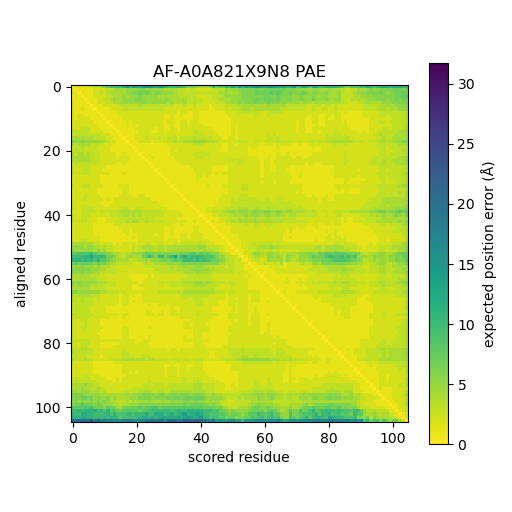 1.00 88.62 102 PRO A O 1
ATOM 825 N N . SER A 1 103 ? -4.313 -14.349 -18.360 1.00 90.25 103 SER A N 1
ATOM 826 C CA . SER A 1 103 ? -5.693 -14.571 -17.911 1.00 90.25 103 SER A CA 1
ATOM 827 C C . SER A 1 103 ? -5.680 -15.033 -16.449 1.00 90.25 103 SER A C 1
ATOM 829 O O . SER A 1 103 ? -4.634 -15.415 -15.926 1.00 90.25 103 SER A O 1
ATOM 831 N N . ILE A 1 104 ? -6.837 -14.980 -15.779 1.00 86.50 104 ILE A N 1
ATOM 832 C CA . ILE A 1 104 ? -7.044 -15.639 -14.470 1.00 86.50 104 ILE A CA 1
ATOM 833 C C . ILE A 1 104 ? -7.482 -17.106 -14.658 1.00 86.50 104 ILE A C 1
ATOM 835 O O . ILE A 1 104 ? -7.317 -17.918 -13.750 1.00 86.50 104 ILE A O 1
ATOM 839 N N . GLU A 1 105 ? -8.036 -17.424 -15.832 1.00 69.00 105 GLU A N 1
ATOM 840 C CA . GLU A 1 105 ? -8.426 -18.773 -16.271 1.00 69.00 105 GLU A CA 1
ATOM 841 C C . GLU A 1 105 ? -7.247 -19.551 -16.859 1.00 69.00 105 GLU A C 1
ATOM 843 O O . GLU A 1 105 ? -6.438 -18.918 -17.583 1.00 69.00 105 GLU A O 1
#

Nearest PDB structures (foldseek):
  5m7u-assembly1_A  TM=1.001E+00  e=5.092E-12  Homo sapiens
  5vvu-assembly1_C  TM=9.966E-01  e=5.092E-12  Homo sapiens
  5m7u-assembly1_B  TM=1.001E+00  e=7.076E-12  Homo sapiens
  5m7r-assembly1_A  TM=1.000E+00  e=1.122E-11  Homo sapiens
  5vvt-assembly1_C  TM=9.928E-01  e=7.557E-12  Homo sapiens

Mean predicted aligned error: 2.82 Å

Foldseek 3Di:
DCVVVVHQDEDEDEPQADDQLPDPVSLVVVLVVVVVVVVVPHQAYEYEPAPYDLDHDPVSVVPAVGPVRSQVVSQVSNCVSSVNGPHYYYHDHQNDQVSDPPGPD

Secondary structure (DSSP, 8-state):
-GGGGT---EEEE--TTT--TT-HHHHHHHHHHHHHHHTTT--EEEEE-TT--S---HHHHHH-SSHHHHHHHHHHHHHHHTT--S-EEEE-SS-STTTSSS---

Solvent-accessible surface area (backbone atoms only — not comparable to full-atom values): 6410 Å² total; per-residue (Å²): 107,54,70,82,74,75,41,88,63,65,53,72,47,68,59,64,86,78,64,53,71,74,34,68,67,48,54,48,52,52,49,51,57,53,48,60,42,40,80,76,71,52,70,28,38,32,45,36,34,58,97,50,77,97,72,72,56,71,73,34,56,77,73,31,96,42,73,68,52,38,52,50,52,52,48,49,56,48,39,57,72,63,66,62,46,95,47,69,47,76,45,51,59,58,74,44,68,90,60,33,81,93,48,84,119

Radius of gyration: 15.06 Å; Cα contacts (8 Å, |Δi|>4): 115; chains: 1; bounding box: 40×31×37 Å

pLDDT: mean 96.22, std 4.05, range [69.0, 98.81]

Sequence (105 aa):
SAKQIGIHFVYALSPGLDITYSSEKDLTALKLKFHQLSTIGCENWALLFDDIENDMSQQDKDIYPSFAHAHLDLTNKLYDYLNKPNIFLFCPTDYCSRMAKPSIE

=== Feature glossary ===
Legend for the data blocks above and below:

— What the protein is —

Sequence gives the chain of amino acids in standard one-letter code (A=alanine, C=cysteine, …, Y=tyrosine), read N→C. It is the only feature that is directly encoded by the gene; all structural features are derived from the folded form of this sequence.

The annotation block draws on four external resources. InterPro: which protein families and domains the sequence belongs to. GO: standardized terms for what the protein does, what process it participates in, and where in the cell it acts. CATH: which structural fold it has in the CATH hierarchy. Organism: the species of origin.

— Where its atoms are —

Atomic coordinates in PDBx/mmCIF format — the same representation the Protein Data Bank distributes. Each line of the _atom_site loop places one backbone atom in Cartesian space (units: ångströms, origin: arbitrary).

Six rendered views show the 3D structure from the faces of a cube — i.e. along ±x, ±y, ±z. Rendering representation is drawn randomly per protein from cartoon (secondary-structure ribbons), sticks (backbone bonds), or molecular surface; coloring is either N→C rainbow (blue at the N-terminus through red at the C-terminus) or one color per chain.

— Local backbone conformation —

DSSP 8-state secondary structure assigns each residue one of H (α-helix), G (3₁₀-helix), I (π-helix), E (extended β-strand), B (isolated β-bridge), T (hydrogen-bonded turn), S (bend), or '-' (coil). The assignment is computed from backbone hydrogen-bond geometry via the Kabsch–Sander algorithm.

P-SEA three-state annotation labels each residue as helix, strand, or coil based purely on the geometry of the Cα trace. It serves as a fallback when the full backbone (and thus DSSP) is unavailable.

φ (phi) and ψ (psi) are the two rotatable backbone dihedrals per residue: φ is the C(i-1)–N–Cα–C torsion, ψ is the N–Cα–C–N(i+1) torsion, both in degrees on (−180°, 180°]. α-helical residues cluster near (−60°, −45°); β-strand residues near (−120°, +130°). A Ramachandran plot is simply a scatter of (φ, ψ) for every residue.

— Global shape and packing —

Radius of gyration (Rg) is the root-mean-square distance of Cα atoms from their centroid — a single number for overall size and compactness. A globular domain of N residues has Rg ≈ 2.2·N^0.38 Å; an extended or disordered chain has a much larger Rg. The Cα contact count is the number of residue pairs whose Cα atoms are within 8 Å and are more than four positions apart in sequence — a standard proxy for tertiary packing density. The bounding box is the smallest axis-aligned box enclosing all Cα atoms.

Accessible surface area quantifies burial. A residue with SASA near zero is packed into the hydrophobic core; one with SASA >100 Å² sits on the surface. Computed here via the Shrake–Rupley numerical algorithm with a 1.4 Å probe.

The contact map is a binary N×N matrix image: pixel (i, j) is dark where Cα_i and Cα_j are within 8 Å and |i−j|>4. Because the |i−j|>4 filter removes local helical contacts, off-diagonal stripes parallel to the main diagonal indicate parallel β-sheets; stripes perpendicular to it indicate antiparallel β-sheets. The Ramachandran plot scatters every residue's (φ, ψ) pair against the sterically allowed regions. The PAE heatmap renders the predicted-aligned-error matrix.

— Structural neighborhood —

A 3Di character summarizes, for each residue, the relative orientation of the Cα frame of its nearest spatial neighbor. Because it encodes fold topology rather than chemistry, 3Di alignments detect remote structural similarity that sequence alignment misses.

Structural nearest neighbors (via Foldseek easy-search vs the PDB). Reported per hit: target PDB id, E-value, and alignment TM-score. A TM-score above ~0.5 is the conventional threshold for 'same fold'.

— Confidence and disorder —

For AlphaFold models, the B-factor field carries pLDDT — the model's own estimate of local accuracy on a 0–100 scale. Regions with pLDDT<50 should be treated as essentially unmodeled; they often correspond to intrinsically disordered segments.

B-factor (Debye–Waller factor) reflects atomic displacement in the crystal lattice. It is an experimental observable (units Å²), not a prediction; low values mean the atom is pinned down, high values mean it moves or is heterogeneous across the crystal.

Predicted Aligned Error (PAE) is an AlphaFold confidence matrix: entry (i, j) is the expected error in the position of residue j, in ångströms, when the prediction is superimposed on the true structure at residue i. Low PAE within a block of residues means that block is internally rigid and well-predicted; high PAE between two blocks means their relative placement is uncertain even if each block individually is confident.